Protein AF-A0AAQ3PF62-F1 (afdb_monomer_lite)

Structure (mmCIF, N/CA/C/O backbone):
data_AF-A0AAQ3PF62-F1
#
_entry.id   AF-A0AAQ3PF62-F1
#
loop_
_atom_site.group_PDB
_atom_site.id
_atom_site.type_symbol
_atom_site.label_atom_id
_atom_site.label_alt_id
_atom_site.label_comp_id
_atom_site.label_asym_id
_atom_site.label_entity_id
_atom_site.label_seq_id
_atom_site.pdbx_PDB_ins_code
_atom_site.Cartn_x
_atom_site.Cartn_y
_atom_site.Cartn_z
_atom_site.occupancy
_atom_site.B_iso_or_equiv
_atom_site.auth_seq_id
_atom_site.auth_comp_id
_atom_site.auth_asym_id
_atom_site.auth_atom_id
_atom_site.pdbx_PDB_model_num
ATOM 1 N N . MET A 1 1 ? 6.600 8.510 -73.655 1.00 41.50 1 MET A N 1
ATOM 2 C CA . MET A 1 1 ? 6.381 9.128 -72.329 1.00 41.50 1 MET A CA 1
ATOM 3 C C . MET A 1 1 ? 5.445 8.205 -71.562 1.00 41.50 1 MET A C 1
ATOM 5 O O . MET A 1 1 ? 4.359 7.946 -72.059 1.00 41.50 1 MET A O 1
ATOM 9 N N . ALA A 1 2 ? 5.917 7.587 -70.476 1.00 37.47 2 ALA A N 1
ATOM 10 C CA . ALA A 1 2 ? 5.203 6.536 -69.741 1.00 37.47 2 ALA A CA 1
ATOM 11 C C . ALA A 1 2 ? 4.545 7.075 -68.451 1.00 37.47 2 ALA A C 1
ATOM 13 O O . ALA A 1 2 ? 4.970 8.094 -67.917 1.00 37.47 2 ALA A O 1
ATOM 14 N N . ALA A 1 3 ? 3.494 6.365 -68.030 1.00 40.25 3 ALA A N 1
ATOM 15 C CA . ALA A 1 3 ? 2.457 6.631 -67.021 1.00 40.25 3 ALA A CA 1
ATOM 16 C C . ALA A 1 3 ? 2.906 6.992 -65.576 1.00 40.25 3 ALA A C 1
ATOM 18 O O . ALA A 1 3 ? 4.056 6.750 -65.208 1.00 40.25 3 ALA A O 1
ATOM 19 N N . PRO A 1 4 ? 1.987 7.517 -64.726 1.00 42.84 4 PRO A N 1
ATOM 20 C CA . PRO A 1 4 ? 2.274 7.888 -63.340 1.00 42.84 4 PRO A CA 1
ATOM 21 C C . PRO A 1 4 ? 2.305 6.665 -62.408 1.00 42.84 4 PRO A C 1
ATOM 23 O O . PRO A 1 4 ? 1.344 5.900 -62.311 1.00 42.84 4 PRO A O 1
ATOM 26 N N . SER A 1 5 ? 3.406 6.508 -61.676 1.00 42.47 5 SER A N 1
ATOM 27 C CA . SER A 1 5 ? 3.576 5.472 -60.655 1.00 42.47 5 SER A CA 1
ATOM 28 C C . SER A 1 5 ? 3.013 5.945 -59.317 1.00 42.47 5 SER A C 1
ATOM 30 O O . SER A 1 5 ? 3.510 6.897 -58.718 1.00 42.47 5 SER A O 1
ATOM 32 N N . GLY A 1 6 ? 1.963 5.275 -58.846 1.00 33.12 6 GLY A N 1
ATOM 33 C CA . GLY A 1 6 ? 1.385 5.501 -57.526 1.00 33.12 6 GLY A CA 1
ATOM 34 C C . GLY A 1 6 ? 2.052 4.714 -56.392 1.00 33.12 6 GLY A C 1
ATOM 35 O O . GLY A 1 6 ? 2.924 3.876 -56.604 1.00 33.12 6 GLY A O 1
ATOM 36 N N . ARG A 1 7 ? 1.454 4.919 -55.208 1.00 38.06 7 ARG A N 1
ATOM 37 C CA . ARG A 1 7 ? 1.462 4.095 -53.980 1.00 38.06 7 ARG A CA 1
ATOM 38 C C . ARG A 1 7 ? 2.647 4.307 -53.033 1.00 38.06 7 ARG A C 1
ATOM 40 O O . ARG A 1 7 ? 3.748 3.812 -53.232 1.00 38.06 7 ARG A O 1
ATOM 47 N N . GLY A 1 8 ? 2.351 5.018 -51.944 1.00 34.66 8 GLY A N 1
ATOM 48 C CA . GLY A 1 8 ? 3.268 5.241 -50.836 1.00 34.66 8 GLY A CA 1
ATOM 49 C C . GLY A 1 8 ? 3.456 4.046 -49.910 1.00 34.66 8 GLY A C 1
ATOM 50 O O . GLY A 1 8 ? 3.050 2.929 -50.211 1.00 34.66 8 GLY A O 1
ATOM 51 N N . ARG A 1 9 ? 4.059 4.330 -48.754 1.00 36.53 9 ARG A N 1
ATOM 52 C CA . ARG A 1 9 ? 3.889 3.639 -47.469 1.00 36.53 9 ARG A CA 1
ATOM 53 C C . ARG A 1 9 ? 4.638 4.456 -46.423 1.00 36.53 9 ARG A C 1
ATOM 55 O O . ARG A 1 9 ? 5.856 4.604 -46.499 1.00 36.53 9 ARG A O 1
ATOM 62 N N . GLY A 1 10 ? 3.887 5.005 -45.469 1.00 36.00 10 GLY A N 1
ATOM 63 C CA . GLY A 1 10 ? 4.445 5.622 -44.277 1.00 36.00 10 GLY A CA 1
ATOM 64 C C . GLY A 1 10 ? 5.374 4.634 -43.582 1.00 36.00 10 GLY A C 1
ATOM 65 O O . GLY A 1 10 ? 5.010 3.482 -43.337 1.00 36.00 10 GLY A O 1
ATOM 66 N N . ARG A 1 11 ? 6.595 5.078 -43.281 1.00 42.09 11 ARG A N 1
ATOM 67 C CA . ARG A 1 11 ? 7.466 4.358 -42.358 1.00 42.09 11 ARG A CA 1
ATOM 68 C C . ARG A 1 11 ? 6.894 4.557 -40.964 1.00 42.09 11 ARG A C 1
ATOM 70 O O . ARG A 1 11 ? 7.138 5.569 -40.315 1.00 42.09 11 ARG A O 1
ATOM 77 N N . GLY A 1 12 ? 6.077 3.588 -40.560 1.00 34.81 12 GLY A N 1
ATOM 78 C CA . GLY A 1 12 ? 5.599 3.454 -39.198 1.00 34.81 12 GLY A CA 1
ATOM 79 C C . GLY A 1 12 ? 6.778 3.482 -38.236 1.00 34.81 12 GLY A C 1
ATOM 80 O O . GLY A 1 12 ? 7.750 2.738 -38.398 1.00 34.81 12 GLY A O 1
ATOM 81 N N . ARG A 1 13 ? 6.672 4.355 -37.233 1.00 42.81 13 ARG A N 1
ATOM 82 C CA . ARG A 1 13 ? 7.420 4.238 -35.987 1.00 42.81 13 ARG A CA 1
ATOM 83 C C . ARG A 1 13 ? 7.214 2.813 -35.477 1.00 42.81 13 ARG A C 1
ATOM 85 O O . ARG A 1 13 ? 6.128 2.475 -35.017 1.00 42.81 13 ARG A O 1
ATOM 92 N N . ARG A 1 14 ? 8.244 1.972 -35.568 1.00 39.09 14 ARG A N 1
ATOM 93 C CA . ARG A 1 14 ? 8.316 0.750 -34.767 1.00 39.09 14 ARG A CA 1
ATOM 94 C C . ARG A 1 14 ? 8.603 1.194 -33.338 1.00 39.09 14 ARG A C 1
ATOM 96 O O . ARG A 1 14 ? 9.754 1.253 -32.921 1.00 39.09 14 ARG A O 1
ATOM 103 N N . GLY A 1 15 ? 7.549 1.616 -32.642 1.00 36.34 15 GLY A N 1
ATOM 104 C CA . GLY A 1 15 ? 7.566 1.706 -31.193 1.00 36.34 15 GLY A CA 1
ATOM 105 C C . GLY A 1 15 ? 7.870 0.315 -30.657 1.00 36.34 15 GLY A C 1
ATOM 106 O O . GLY A 1 15 ? 7.208 -0.649 -31.032 1.00 36.34 15 GLY A O 1
ATOM 107 N N . ASN A 1 16 ? 8.914 0.214 -29.849 1.00 43.22 16 ASN A N 1
ATOM 108 C CA . ASN A 1 16 ? 9.149 -0.940 -29.002 1.00 43.22 16 ASN A CA 1
ATOM 109 C C . ASN A 1 16 ? 8.010 -0.984 -27.963 1.00 43.22 16 ASN A C 1
ATOM 111 O O . ASN A 1 16 ? 7.917 -0.040 -27.177 1.00 43.22 16 ASN A O 1
ATOM 115 N N . PRO A 1 17 ? 7.124 -1.996 -27.936 1.00 41.97 17 PRO A N 1
ATOM 116 C CA . PRO A 1 17 ? 6.104 -2.104 -26.906 1.00 41.97 17 PRO A CA 1
ATOM 117 C C . PRO A 1 17 ? 6.699 -2.833 -25.695 1.00 41.97 17 PRO A C 1
ATOM 119 O O . PRO A 1 17 ? 6.224 -3.890 -25.295 1.00 41.97 17 PRO A O 1
ATOM 122 N N . SER A 1 18 ? 7.767 -2.293 -25.105 1.00 41.31 18 SER A N 1
ATOM 123 C CA . SER A 1 18 ? 8.283 -2.796 -23.830 1.00 41.31 18 SER A CA 1
ATOM 124 C C . SER A 1 18 ? 7.471 -2.200 -22.674 1.00 41.31 18 SER A C 1
ATOM 126 O O . SER A 1 18 ? 7.865 -1.222 -22.049 1.00 41.31 18 SER A O 1
ATOM 128 N N . HIS A 1 19 ? 6.278 -2.759 -22.476 1.00 42.75 19 HIS A N 1
ATOM 129 C CA . HIS A 1 19 ? 5.764 -3.282 -21.202 1.00 42.75 19 HIS A CA 1
ATOM 130 C C . HIS A 1 19 ? 5.907 -2.503 -19.877 1.00 42.75 19 HIS A C 1
ATOM 132 O O . HIS A 1 19 ? 5.869 -3.116 -18.816 1.00 42.75 19 HIS A O 1
ATOM 138 N N . HIS A 1 20 ? 5.950 -1.174 -19.877 1.00 41.22 20 HIS A N 1
ATOM 139 C CA . HIS A 1 20 ? 5.689 -0.411 -18.654 1.00 41.22 20 HIS A CA 1
ATOM 140 C C . HIS A 1 20 ? 4.788 0.778 -18.970 1.00 41.22 20 HIS A C 1
ATOM 142 O O . HIS A 1 20 ? 5.258 1.853 -19.334 1.00 41.22 20 HIS A O 1
ATOM 148 N N . PHE A 1 21 ? 3.473 0.590 -18.839 1.00 47.62 21 PHE A N 1
ATOM 149 C CA . PHE A 1 21 ? 2.589 1.734 -18.673 1.00 47.62 21 PHE A CA 1
ATOM 150 C C . PHE A 1 21 ? 2.856 2.298 -17.277 1.00 47.62 21 PHE A C 1
ATOM 152 O O . PHE A 1 21 ? 2.412 1.777 -16.254 1.00 47.62 21 PHE A O 1
ATOM 159 N N . VAL A 1 22 ? 3.713 3.307 -17.257 1.00 46.28 22 VAL A N 1
ATOM 160 C CA . VAL A 1 22 ? 3.979 4.149 -16.106 1.00 46.28 22 VAL A CA 1
ATOM 161 C C . VAL A 1 22 ? 2.969 5.282 -16.276 1.00 46.28 22 VAL A C 1
ATOM 163 O O . VAL A 1 22 ? 3.124 6.071 -17.206 1.00 46.28 22 VAL A O 1
ATOM 166 N N . TRP A 1 23 ? 1.905 5.366 -15.460 1.00 51.03 23 TRP A N 1
ATOM 167 C CA . TRP A 1 23 ? 1.207 6.658 -15.330 1.00 51.03 23 TRP A CA 1
ATOM 168 C C . TRP A 1 23 ? 2.292 7.716 -15.078 1.00 51.03 23 TRP A C 1
ATOM 170 O O . TRP A 1 23 ? 3.241 7.403 -14.353 1.00 51.03 23 TRP A O 1
ATOM 180 N N . GLU A 1 24 ? 2.228 8.913 -15.667 1.00 40.25 24 GLU A N 1
ATOM 181 C CA . GLU A 1 24 ? 3.148 9.985 -15.251 1.00 40.25 24 GLU A CA 1
ATOM 182 C C . GLU A 1 24 ? 3.047 10.114 -13.718 1.00 40.25 24 GLU A C 1
ATOM 184 O O . GLU A 1 24 ? 1.964 10.346 -13.190 1.00 40.25 24 GLU A O 1
ATOM 189 N N . GLY A 1 25 ? 4.140 9.822 -12.997 1.00 47.62 25 GLY A N 1
ATOM 190 C CA . GLY A 1 25 ? 4.139 9.718 -11.528 1.00 47.62 25 GLY A CA 1
ATOM 191 C C . GLY A 1 25 ? 3.747 8.359 -10.909 1.00 47.62 25 GLY A C 1
ATOM 192 O O . GLY A 1 25 ? 3.452 8.309 -9.725 1.00 47.62 25 GLY A O 1
ATOM 193 N N . SER A 1 26 ? 3.742 7.242 -11.646 1.00 58.34 26 SER A N 1
ATOM 194 C CA . SER A 1 26 ? 3.387 5.895 -11.118 1.00 58.34 26 SER A CA 1
ATOM 195 C C . SER A 1 26 ? 4.501 5.153 -10.380 1.00 58.34 26 SER A C 1
ATOM 197 O O . SER A 1 26 ? 4.336 3.975 -10.036 1.00 58.34 26 SER A O 1
ATOM 199 N N . PHE A 1 27 ? 5.618 5.822 -10.107 1.00 70.38 27 PHE A N 1
ATOM 200 C CA . PHE A 1 27 ? 6.475 5.371 -9.022 1.00 70.38 27 PHE A CA 1
ATOM 201 C C . PHE A 1 27 ? 5.616 5.350 -7.757 1.00 70.38 27 PHE A C 1
ATOM 203 O O . PHE A 1 27 ? 4.795 6.242 -7.540 1.00 70.38 27 PHE A O 1
ATOM 210 N N . GLY A 1 28 ? 5.706 4.256 -7.006 1.00 76.88 28 GLY A N 1
ATOM 211 C CA . GLY A 1 28 ? 5.002 4.117 -5.740 1.00 76.88 28 GLY A CA 1
ATOM 212 C C . GLY A 1 28 ? 5.459 5.178 -4.736 1.00 76.88 28 GLY A C 1
ATOM 213 O O . GLY A 1 28 ? 6.208 6.090 -5.094 1.00 76.88 28 GLY A O 1
ATOM 214 N N . PRO A 1 29 ? 5.029 5.073 -3.476 1.00 84.44 29 PRO A N 1
ATOM 215 C CA . PRO A 1 29 ? 5.493 6.004 -2.458 1.00 84.44 29 PRO A CA 1
ATOM 216 C C . PRO A 1 29 ? 7.029 6.035 -2.411 1.00 84.44 29 PRO A C 1
ATOM 218 O O . PRO A 1 29 ? 7.674 4.985 -2.493 1.00 84.44 29 PRO A O 1
ATOM 221 N N . GLU A 1 30 ? 7.598 7.241 -2.311 1.00 80.81 30 GLU A N 1
ATOM 222 C CA . GLU A 1 30 ? 9.050 7.427 -2.196 1.00 80.81 30 GLU A CA 1
ATOM 223 C C . GLU A 1 30 ? 9.568 6.835 -0.892 1.00 80.81 30 GLU A C 1
ATOM 225 O O . GLU A 1 30 ? 10.651 6.280 -0.876 1.00 80.81 30 GLU A O 1
ATOM 230 N N . GLU A 1 31 ? 8.778 6.889 0.175 1.00 85.56 31 GLU A N 1
ATOM 231 C CA . GLU A 1 31 ? 9.076 6.253 1.450 1.00 85.56 31 GLU A CA 1
ATOM 232 C C . GLU A 1 31 ? 7.798 5.629 1.994 1.00 85.56 31 GLU A C 1
ATOM 234 O O . GLU A 1 31 ? 6.712 6.187 1.835 1.00 85.56 31 GLU A O 1
ATOM 239 N N . TYR A 1 32 ? 7.917 4.464 2.620 1.00 87.31 32 TYR A N 1
ATOM 240 C CA . TYR A 1 32 ? 6.795 3.770 3.233 1.00 87.31 32 TYR A CA 1
ATOM 241 C C . TYR A 1 32 ? 7.260 2.966 4.446 1.00 87.31 32 TYR A C 1
ATOM 243 O O . TYR A 1 32 ? 8.374 2.434 4.475 1.00 87.31 32 TYR A O 1
ATOM 251 N N . GLU A 1 33 ? 6.367 2.875 5.423 1.00 89.06 33 GLU A N 1
ATOM 252 C CA . GLU A 1 33 ? 6.547 2.151 6.679 1.00 89.06 33 GLU A CA 1
ATOM 253 C C . GLU A 1 33 ? 6.162 0.664 6.535 1.00 89.06 33 GLU A C 1
ATOM 255 O O . GLU A 1 33 ? 5.609 0.256 5.506 1.00 89.06 33 GLU A O 1
ATOM 260 N N . PRO A 1 34 ? 6.442 -0.183 7.538 1.00 89.56 34 PRO A N 1
ATOM 261 C CA . PRO A 1 34 ? 5.981 -1.568 7.567 1.00 89.56 34 PRO A CA 1
ATOM 262 C C . PRO A 1 34 ? 4.452 -1.703 7.427 1.00 89.56 34 PRO A C 1
ATOM 264 O O . PRO A 1 34 ? 3.709 -0.775 7.748 1.00 89.56 34 PRO A O 1
ATOM 267 N N . PRO A 1 35 ? 3.945 -2.861 6.963 1.00 89.00 35 PRO A N 1
ATOM 268 C CA . PRO A 1 35 ? 2.510 -3.070 6.795 1.00 89.00 35 PRO A CA 1
ATOM 269 C C . PRO A 1 35 ? 1.757 -2.977 8.128 1.00 89.00 35 PRO A C 1
ATOM 271 O O . PRO A 1 35 ? 2.203 -3.500 9.150 1.00 89.00 35 PRO A O 1
ATOM 274 N N . LEU A 1 36 ? 0.574 -2.363 8.091 1.00 85.81 36 LEU A N 1
ATOM 275 C CA . LEU A 1 36 ? -0.339 -2.318 9.231 1.00 85.81 36 LEU A CA 1
ATOM 276 C C . LEU A 1 36 ? -0.869 -3.722 9.549 1.00 85.81 36 LEU A C 1
ATOM 278 O O . LEU A 1 36 ? -1.243 -4.467 8.646 1.00 85.81 36 LEU A O 1
ATOM 282 N N . GLU A 1 37 ? -0.988 -4.068 10.833 1.00 85.88 37 GLU A N 1
ATOM 283 C CA . GLU A 1 37 ? -1.503 -5.381 11.264 1.00 85.88 37 GLU A CA 1
ATOM 284 C C . GLU A 1 37 ? -2.915 -5.670 10.724 1.00 85.88 37 GLU A C 1
ATOM 286 O O . GLU A 1 37 ? -3.244 -6.810 10.403 1.00 85.88 37 GLU A O 1
ATOM 291 N N . GLN A 1 38 ? -3.746 -4.630 10.593 1.00 82.81 38 GLN A N 1
ATOM 292 C CA . GLN A 1 38 ? -5.112 -4.720 10.068 1.00 82.81 38 GLN A CA 1
ATOM 293 C C . GLN A 1 38 ? -5.154 -4.922 8.545 1.00 82.81 38 GLN A C 1
ATOM 295 O O . GLN A 1 38 ? -6.170 -5.372 8.018 1.00 82.81 38 GLN A O 1
ATOM 300 N N . PHE A 1 39 ? -4.061 -4.606 7.845 1.00 84.94 39 PHE A N 1
ATOM 301 C CA . PHE A 1 39 ? -3.933 -4.692 6.391 1.00 84.94 39 PHE A CA 1
ATOM 302 C C . PHE A 1 39 ? -2.668 -5.485 6.027 1.00 84.94 39 PHE A C 1
ATOM 304 O O . PHE A 1 39 ? -1.661 -4.898 5.614 1.00 84.94 39 PHE A O 1
ATOM 311 N N . PRO A 1 40 ? -2.692 -6.822 6.200 1.00 87.44 40 PRO A N 1
ATOM 312 C CA . PRO A 1 40 ? -1.542 -7.665 5.905 1.00 87.44 40 PRO A CA 1
ATOM 313 C C . PRO A 1 40 ? -1.181 -7.619 4.417 1.00 87.44 40 PRO A C 1
ATOM 315 O O . PRO A 1 40 ? -2.012 -7.317 3.562 1.00 87.44 40 PRO A O 1
ATOM 318 N N . LEU A 1 41 ? 0.068 -7.970 4.106 1.00 89.94 41 LEU A N 1
ATOM 319 C CA . LEU A 1 41 ? 0.555 -8.023 2.729 1.00 89.94 41 LEU A CA 1
ATOM 320 C C . LEU A 1 41 ? -0.238 -9.035 1.896 1.00 89.94 41 LEU A C 1
ATOM 322 O O . LEU A 1 41 ? -0.431 -10.184 2.300 1.00 89.94 41 LEU A O 1
ATOM 326 N N . GLU A 1 42 ? -0.630 -8.627 0.692 1.00 88.50 42 GLU A N 1
ATOM 327 C CA . GLU A 1 42 ? -1.408 -9.464 -0.219 1.00 88.50 42 GLU A CA 1
ATOM 328 C C . GLU A 1 42 ? -0.565 -9.891 -1.429 1.00 88.50 42 GLU A C 1
ATOM 330 O O . GLU A 1 42 ? 0.044 -9.072 -2.115 1.00 88.50 42 GLU A O 1
ATOM 335 N N . GLY A 1 43 ? -0.519 -11.190 -1.720 1.00 85.69 43 GLY A N 1
ATOM 336 C CA . GLY A 1 43 ? 0.142 -11.732 -2.906 1.00 85.69 43 GLY A CA 1
ATOM 337 C C . GLY A 1 43 ? -0.814 -11.899 -4.089 1.00 85.69 43 GLY A C 1
ATOM 338 O O . GLY A 1 43 ? -2.027 -11.748 -3.968 1.00 85.69 43 GLY A O 1
ATOM 339 N N . ILE A 1 44 ? -0.273 -12.318 -5.235 1.00 83.06 44 ILE A N 1
ATOM 340 C CA . ILE A 1 44 ? -1.025 -12.526 -6.489 1.00 83.06 44 ILE A CA 1
ATOM 341 C C . ILE A 1 44 ? -2.270 -13.424 -6.342 1.00 83.06 44 ILE A C 1
ATOM 343 O O . ILE A 1 44 ? -3.259 -13.248 -7.052 1.00 83.06 44 ILE A O 1
ATOM 347 N N . HIS A 1 45 ? -2.232 -14.398 -5.429 1.00 78.88 45 HIS A N 1
ATOM 348 C CA . HIS A 1 45 ? -3.327 -15.346 -5.215 1.00 78.88 45 HIS A CA 1
ATOM 349 C C . HIS A 1 45 ? -4.325 -14.903 -4.143 1.00 78.88 45 HIS A C 1
ATOM 351 O O . HIS A 1 45 ? -5.462 -15.369 -4.161 1.00 78.88 45 HIS A O 1
ATOM 357 N N . THR A 1 46 ? -3.909 -14.034 -3.220 1.00 81.19 46 THR A N 1
ATOM 358 C CA . THR A 1 46 ? -4.744 -13.575 -2.102 1.00 81.19 46 THR A CA 1
ATOM 359 C C . THR A 1 46 ? -5.376 -12.219 -2.377 1.00 81.19 46 THR A C 1
ATOM 361 O O . THR A 1 46 ? -6.420 -11.927 -1.808 1.00 81.19 46 THR A O 1
ATOM 364 N N . PHE A 1 47 ? -4.799 -11.423 -3.282 1.00 78.81 47 PHE A N 1
ATOM 365 C CA . PHE A 1 47 ? -5.331 -10.120 -3.653 1.00 78.81 47 PHE A CA 1
ATOM 366 C C . PHE A 1 47 ? -6.639 -10.281 -4.440 1.00 78.81 47 PHE A C 1
ATOM 368 O O . PHE A 1 47 ? -6.650 -10.510 -5.655 1.00 78.81 47 PHE A O 1
ATOM 375 N N . VAL A 1 48 ? -7.772 -10.154 -3.744 1.00 65.06 48 VAL A N 1
ATOM 376 C CA . VAL A 1 48 ? -9.124 -10.339 -4.309 1.00 65.06 48 VAL A CA 1
ATOM 377 C C . VAL A 1 48 ? -9.456 -9.260 -5.363 1.00 65.06 48 VAL A C 1
ATOM 379 O O . VAL A 1 48 ? -10.306 -9.473 -6.229 1.00 65.06 48 VAL A O 1
ATOM 382 N N . GLY A 1 49 ? -8.707 -8.149 -5.387 1.00 57.31 49 GLY A N 1
ATOM 383 C CA . GLY A 1 49 ? -8.764 -7.104 -6.419 1.00 57.31 49 GLY A CA 1
ATOM 384 C C . GLY A 1 49 ? -7.963 -7.389 -7.702 1.00 57.31 49 GLY A C 1
ATOM 385 O O . GLY A 1 49 ? -8.232 -6.765 -8.728 1.00 57.31 49 GLY A O 1
ATOM 386 N N . ALA A 1 50 ? -7.034 -8.361 -7.702 1.00 50.97 50 ALA A N 1
ATOM 387 C CA . ALA A 1 50 ? -6.128 -8.646 -8.831 1.00 50.97 50 ALA A CA 1
ATOM 388 C C . ALA A 1 50 ? -6.869 -9.050 -10.109 1.00 50.97 50 ALA A C 1
ATOM 390 O O . ALA A 1 50 ? -6.432 -8.777 -11.224 1.00 50.97 50 ALA A O 1
ATOM 391 N N . ARG A 1 51 ? -7.996 -9.753 -9.947 1.00 45.00 51 ARG A N 1
ATOM 392 C CA . ARG A 1 51 ? -8.778 -10.293 -11.068 1.00 45.00 51 ARG A CA 1
ATOM 393 C C . ARG A 1 51 ? -9.690 -9.248 -11.716 1.00 45.00 51 ARG A C 1
ATOM 395 O O . ARG A 1 51 ? -10.260 -9.527 -12.766 1.00 45.00 51 ARG A O 1
ATOM 402 N N . ARG A 1 52 ? -9.849 -8.071 -11.100 1.00 48.56 52 ARG A N 1
ATOM 403 C CA . ARG A 1 52 ? -10.714 -6.974 -11.562 1.00 48.56 52 ARG A CA 1
ATOM 404 C C . ARG A 1 52 ? -10.029 -5.631 -11.298 1.00 48.56 52 ARG A C 1
ATOM 406 O O . ARG A 1 52 ? -10.579 -4.819 -10.560 1.00 48.56 52 ARG A O 1
ATOM 413 N N . LEU A 1 53 ? -8.844 -5.411 -11.880 1.00 49.34 53 LEU A N 1
ATOM 414 C CA . LEU A 1 53 ? -8.034 -4.204 -11.643 1.00 49.34 53 LEU A CA 1
ATOM 415 C C . LEU A 1 53 ? -8.794 -2.872 -11.804 1.00 49.34 53 LEU A C 1
ATOM 417 O O . LEU A 1 53 ? -8.365 -1.901 -11.190 1.00 49.34 53 LEU A O 1
ATOM 421 N N . ARG A 1 54 ? -9.934 -2.818 -12.518 1.00 50.09 54 ARG A N 1
ATOM 422 C CA . ARG A 1 54 ? -11.208 -2.155 -12.127 1.00 50.09 54 ARG A CA 1
ATOM 423 C C . ARG A 1 54 ? -12.158 -2.051 -13.332 1.00 50.09 54 ARG A C 1
ATOM 425 O O . ARG A 1 54 ? -11.718 -2.277 -14.449 1.00 50.09 54 ARG A O 1
ATOM 432 N N . PRO A 1 55 ? -13.439 -1.657 -13.147 1.00 44.94 55 PRO A N 1
ATOM 433 C CA . PRO A 1 55 ? -14.376 -1.364 -14.246 1.00 44.94 55 PRO A CA 1
ATOM 434 C C . PRO A 1 55 ? -13.918 -0.275 -15.236 1.00 44.94 55 PRO A C 1
ATOM 436 O O . PRO A 1 55 ? -14.548 -0.104 -16.270 1.00 44.94 55 PRO A O 1
ATOM 439 N N . TYR A 1 56 ? -12.879 0.495 -14.889 1.00 39.94 56 TYR A N 1
ATOM 440 C CA . TYR A 1 56 ? -12.323 1.581 -15.706 1.00 39.94 56 TYR A CA 1
ATOM 441 C C . TYR A 1 56 ? -11.044 1.195 -16.458 1.00 39.94 56 TYR A C 1
ATOM 443 O O . TYR A 1 56 ? -10.597 1.960 -17.309 1.00 39.94 56 TYR A O 1
ATOM 451 N N . ASP A 1 57 ? -10.443 0.047 -16.136 1.00 48.03 57 ASP A N 1
ATOM 452 C CA . ASP A 1 57 ? -9.207 -0.413 -16.757 1.00 48.03 57 ASP A CA 1
ATOM 453 C C . ASP A 1 57 ? -9.352 -1.882 -17.172 1.00 48.03 57 ASP A C 1
ATOM 455 O O . ASP A 1 57 ? -9.070 -2.806 -16.410 1.00 48.03 57 ASP A O 1
ATOM 459 N N . ASP A 1 58 ? -9.817 -2.087 -18.406 1.00 49.88 58 ASP A N 1
ATOM 460 C CA . ASP A 1 58 ? -9.977 -3.410 -19.020 1.00 49.88 58 ASP A CA 1
ATOM 461 C C . ASP A 1 58 ? -8.629 -4.046 -19.427 1.00 49.88 58 ASP A C 1
ATOM 463 O O . ASP A 1 58 ? -8.590 -5.094 -20.084 1.00 49.88 58 ASP A O 1
ATOM 467 N N . ARG A 1 59 ? -7.490 -3.429 -19.078 1.00 52.97 59 ARG A N 1
ATOM 468 C CA . ARG A 1 59 ? -6.165 -3.953 -19.414 1.00 52.97 59 ARG A CA 1
ATOM 469 C C . ARG A 1 59 ? -5.779 -5.068 -18.445 1.00 52.97 59 ARG A C 1
ATOM 471 O O . ARG A 1 59 ? -5.767 -4.917 -17.227 1.00 52.97 59 ARG A O 1
ATOM 478 N N . ARG A 1 60 ? -5.403 -6.216 -19.010 1.00 54.88 60 ARG A N 1
ATOM 479 C CA . ARG A 1 60 ? -4.806 -7.336 -18.272 1.00 54.88 60 ARG A CA 1
ATOM 480 C C . ARG A 1 60 ? -3.322 -7.029 -18.056 1.00 54.88 60 ARG A C 1
ATOM 482 O O . ARG A 1 60 ? -2.496 -7.459 -18.855 1.00 54.88 60 ARG A O 1
ATOM 489 N N . GLU A 1 61 ? -2.986 -6.239 -17.037 1.00 61.69 61 GLU A N 1
ATOM 490 C CA . GLU A 1 61 ? -1.584 -6.072 -16.635 1.00 61.69 61 GLU A CA 1
ATOM 491 C C . GLU A 1 61 ? -1.065 -7.367 -15.994 1.00 61.69 61 GLU A C 1
ATOM 493 O O . GLU A 1 61 ? -1.725 -7.978 -15.149 1.00 61.69 61 GLU A O 1
ATOM 498 N N . GLU A 1 62 ? 0.119 -7.810 -16.418 1.00 71.94 62 GLU A N 1
ATOM 499 C CA . GLU A 1 62 ? 0.820 -8.903 -15.751 1.00 71.94 62 GLU A CA 1
ATOM 500 C C . GLU A 1 62 ? 1.269 -8.451 -14.360 1.00 71.94 62 GLU A C 1
ATOM 502 O O . GLU A 1 62 ? 1.755 -7.333 -14.176 1.00 71.94 62 GLU A O 1
ATOM 507 N N . TRP A 1 63 ? 1.123 -9.334 -13.372 1.00 80.00 63 TRP A N 1
ATOM 508 C CA . TRP A 1 63 ? 1.531 -9.042 -12.003 1.00 80.00 63 TRP A CA 1
ATOM 509 C C . TRP A 1 63 ? 3.031 -8.713 -11.942 1.00 80.00 63 TRP A C 1
ATOM 511 O O . TRP A 1 63 ? 3.841 -9.538 -12.385 1.00 80.00 63 TRP A O 1
ATOM 521 N N . PRO A 1 64 ? 3.432 -7.558 -11.378 1.00 82.81 64 PRO A N 1
ATOM 522 C CA . PRO A 1 64 ? 4.822 -7.134 -11.412 1.00 82.81 64 PRO A CA 1
ATOM 523 C C . PRO A 1 64 ? 5.711 -8.078 -10.603 1.00 82.81 64 PRO A C 1
ATOM 525 O O . PRO A 1 64 ? 5.311 -8.644 -9.581 1.00 82.81 64 PRO A O 1
ATOM 528 N N . LYS A 1 65 ? 6.947 -8.229 -11.074 1.00 85.19 65 LYS A N 1
ATOM 529 C CA . LYS A 1 65 ? 8.007 -8.949 -10.373 1.00 85.19 65 LYS A CA 1
ATOM 530 C C . LYS A 1 65 ? 9.033 -7.960 -9.849 1.00 85.19 65 LYS A C 1
ATOM 532 O O . LYS A 1 65 ? 9.352 -6.981 -10.524 1.00 85.19 65 LYS A O 1
ATOM 537 N N . CYS A 1 66 ? 9.552 -8.217 -8.655 1.00 84.56 66 CYS A N 1
ATOM 538 C CA . CYS A 1 66 ? 10.620 -7.408 -8.090 1.00 84.56 66 CYS A CA 1
ATOM 539 C C . CYS A 1 66 ?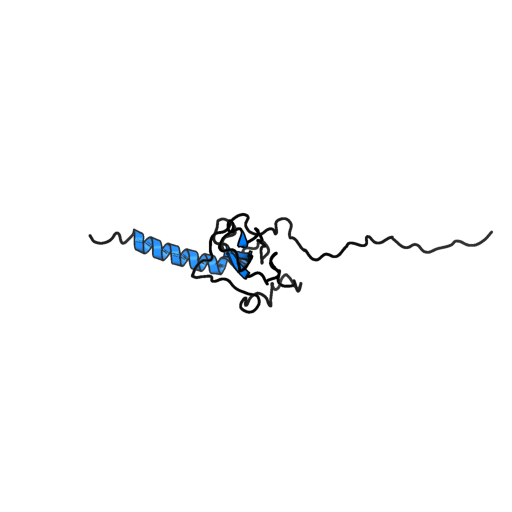 11.962 -7.770 -8.749 1.00 84.56 66 CYS A C 1
ATOM 541 O O . CYS A 1 66 ? 12.081 -8.746 -9.491 1.00 84.56 66 CYS A O 1
ATOM 543 N N . ALA A 1 67 ? 13.017 -7.023 -8.429 1.00 83.81 67 ALA A N 1
ATOM 544 C CA . ALA A 1 67 ? 14.364 -7.272 -8.950 1.00 83.81 67 ALA A CA 1
ATOM 545 C C . ALA A 1 67 ? 14.994 -8.614 -8.500 1.00 83.81 67 ALA A C 1
ATOM 547 O O . ALA A 1 67 ? 16.070 -8.971 -8.979 1.00 83.81 67 ALA A O 1
ATOM 548 N N . HIS A 1 68 ? 14.341 -9.359 -7.601 1.00 84.19 68 HIS A N 1
ATOM 549 C CA . HIS A 1 68 ? 14.715 -10.729 -7.232 1.00 84.19 68 HIS A CA 1
ATOM 550 C C . HIS A 1 68 ? 14.049 -11.796 -8.118 1.00 84.19 68 HIS A C 1
ATOM 552 O O . HIS A 1 68 ? 14.380 -12.967 -7.992 1.00 84.19 68 HIS A O 1
ATOM 558 N N . GLY A 1 69 ? 13.127 -11.413 -9.010 1.00 85.69 69 GLY A N 1
ATOM 559 C CA . GLY A 1 69 ? 12.377 -12.337 -9.871 1.00 85.69 69 GLY A CA 1
ATOM 560 C C . GLY A 1 69 ? 11.092 -12.893 -9.247 1.00 85.69 69 GLY A C 1
ATOM 561 O O . GLY A 1 69 ? 10.303 -13.526 -9.953 1.00 85.69 69 GLY A O 1
ATOM 562 N N . GLU A 1 70 ? 10.851 -12.605 -7.968 1.00 87.88 70 GLU A N 1
ATOM 563 C CA . GLU A 1 70 ? 9.640 -12.982 -7.236 1.00 87.88 70 GLU A CA 1
ATOM 564 C C . GLU A 1 70 ? 8.469 -12.047 -7.561 1.00 87.88 70 GLU A C 1
ATOM 566 O O . GLU A 1 70 ? 8.659 -10.864 -7.861 1.00 87.88 70 GLU A O 1
ATOM 571 N N . HIS A 1 71 ? 7.241 -12.564 -7.483 1.00 88.62 71 HIS A N 1
ATOM 572 C CA . HIS A 1 71 ? 6.044 -11.733 -7.611 1.00 88.62 71 HIS A CA 1
ATOM 573 C C . HIS A 1 71 ? 5.971 -10.727 -6.457 1.00 88.62 71 HIS A C 1
ATOM 575 O O . HIS A 1 71 ? 6.150 -11.086 -5.294 1.00 88.62 71 HIS A O 1
ATOM 581 N N . CYS A 1 72 ? 5.698 -9.463 -6.782 1.00 89.50 72 CYS A N 1
ATOM 582 C CA . CYS A 1 72 ? 5.536 -8.421 -5.775 1.00 89.50 72 CYS A CA 1
ATOM 583 C C . CYS A 1 72 ? 4.342 -8.709 -4.859 1.00 89.50 72 CYS A C 1
ATOM 585 O O . CYS A 1 72 ? 3.418 -9.439 -5.219 1.00 89.50 72 CYS A O 1
ATOM 587 N N . VAL A 1 73 ? 4.342 -8.085 -3.691 1.00 90.56 73 VAL A N 1
ATOM 588 C CA . VAL A 1 73 ? 3.199 -8.080 -2.772 1.00 90.56 73 VAL A CA 1
ATOM 589 C C . VAL A 1 73 ? 2.584 -6.693 -2.737 1.00 90.56 73 VAL A C 1
ATOM 591 O O . VAL A 1 73 ? 3.253 -5.706 -3.047 1.00 90.56 73 VAL A O 1
ATOM 594 N N . VAL A 1 74 ? 1.307 -6.630 -2.393 1.00 89.25 74 VAL A N 1
ATOM 595 C CA . VAL A 1 74 ? 0.538 -5.400 -2.254 1.00 89.25 74 VAL A CA 1
ATOM 596 C C . VAL A 1 74 ? 0.503 -4.998 -0.787 1.00 89.25 74 VAL A C 1
ATOM 598 O O . VAL A 1 74 ? 0.239 -5.829 0.081 1.00 89.25 74 VAL A O 1
ATOM 601 N N . GLN A 1 75 ? 0.763 -3.721 -0.532 1.00 90.62 75 GLN A N 1
ATOM 602 C CA . GLN A 1 75 ? 0.659 -3.089 0.775 1.00 90.62 75 GLN A CA 1
ATOM 603 C C . GLN A 1 75 ? -0.268 -1.868 0.683 1.00 90.62 75 GLN A C 1
ATOM 605 O O . GLN A 1 75 ? -0.284 -1.171 -0.335 1.00 90.62 75 GLN A O 1
ATOM 610 N N . VAL A 1 76 ? -1.037 -1.611 1.744 1.00 88.12 76 VAL A N 1
ATOM 611 C CA . VAL A 1 76 ? -1.777 -0.353 1.918 1.00 88.12 76 VAL A CA 1
ATOM 612 C C . VAL A 1 76 ? -0.808 0.726 2.397 1.00 88.12 76 VAL A C 1
ATOM 614 O O . VAL A 1 76 ? -0.069 0.522 3.357 1.00 88.12 76 VAL A O 1
ATOM 617 N N . PHE A 1 77 ? -0.806 1.865 1.718 1.00 88.00 77 PHE A N 1
ATOM 618 C CA . PHE A 1 77 ? -0.094 3.056 2.148 1.00 88.00 77 PHE A CA 1
ATOM 619 C C . PHE A 1 77 ? -0.941 3.812 3.162 1.00 88.00 77 PHE A C 1
ATOM 621 O O . PHE A 1 77 ? -2.124 4.032 2.927 1.00 88.00 77 PHE A O 1
ATOM 628 N N . ASP A 1 78 ? -0.363 4.209 4.284 1.00 84.50 78 ASP A N 1
ATOM 629 C CA . ASP A 1 78 ? -1.080 4.818 5.404 1.00 84.50 78 ASP A CA 1
ATOM 630 C C . ASP A 1 78 ? -0.733 6.302 5.610 1.00 84.50 78 ASP A C 1
ATOM 632 O O . ASP A 1 78 ? -1.311 6.965 6.475 1.00 84.50 78 ASP A O 1
ATOM 636 N N . SER A 1 79 ? 0.154 6.850 4.775 1.00 81.75 79 SER A N 1
ATOM 637 C CA . SER A 1 79 ? 0.703 8.192 4.950 1.00 81.75 79 SER A CA 1
ATOM 638 C C . SER A 1 79 ? 0.022 9.262 4.086 1.00 81.75 79 SER A C 1
ATOM 640 O O . SER A 1 79 ? -0.315 9.046 2.921 1.00 81.75 79 SER A O 1
ATOM 642 N N . TRP A 1 80 ? -0.121 10.458 4.665 1.00 78.06 80 TRP A N 1
ATOM 643 C CA . TRP A 1 80 ? -0.562 11.706 4.024 1.00 78.06 80 TRP A CA 1
ATOM 644 C C . TRP A 1 80 ? -1.739 11.560 3.036 1.00 78.06 80 TRP A C 1
ATOM 646 O O . TRP A 1 80 ? -2.767 10.962 3.346 1.00 78.06 80 TRP A O 1
ATOM 656 N N . ILE A 1 81 ? -1.618 12.202 1.871 1.00 71.81 81 ILE A N 1
ATOM 657 C CA . ILE A 1 81 ? -2.672 12.407 0.872 1.00 71.81 81 ILE A CA 1
ATOM 658 C C . ILE A 1 81 ? -3.011 11.132 0.093 1.00 71.81 81 ILE A C 1
ATOM 660 O O . ILE A 1 81 ? -4.100 11.018 -0.461 1.00 71.81 81 ILE A O 1
ATOM 664 N N . ASP A 1 82 ? -2.088 10.173 0.091 1.00 76.62 82 ASP A N 1
ATOM 665 C CA . ASP A 1 82 ? -2.222 8.883 -0.578 1.00 76.62 82 ASP A CA 1
ATOM 666 C C . ASP A 1 82 ? -2.634 7.764 0.394 1.00 76.62 82 ASP A C 1
ATOM 668 O O . ASP A 1 82 ? -2.676 6.593 0.013 1.00 76.62 82 ASP A O 1
ATOM 672 N N . GLY A 1 83 ? -2.957 8.110 1.646 1.00 80.06 83 GLY A N 1
ATOM 673 C CA . GLY A 1 83 ? -3.431 7.169 2.654 1.00 80.06 83 GLY A CA 1
ATOM 674 C C . GLY A 1 83 ? -4.651 6.374 2.171 1.00 80.06 83 GLY A C 1
ATOM 675 O O . GLY A 1 83 ? -5.638 6.933 1.693 1.00 80.06 83 GLY A O 1
ATOM 676 N N . GLY A 1 84 ? -4.579 5.051 2.290 1.00 79.06 84 GLY A N 1
ATOM 677 C CA . GLY A 1 84 ? -5.568 4.088 1.811 1.00 79.06 84 GLY A CA 1
ATOM 678 C C . GLY A 1 84 ? -5.304 3.550 0.402 1.00 79.06 84 GLY A C 1
ATOM 679 O O . GLY A 1 84 ? -5.926 2.561 0.000 1.00 79.06 84 GLY A O 1
ATOM 680 N N . ARG A 1 85 ? -4.376 4.146 -0.357 1.00 83.19 85 ARG A N 1
ATOM 681 C CA . ARG A 1 85 ? -3.972 3.622 -1.670 1.00 83.19 8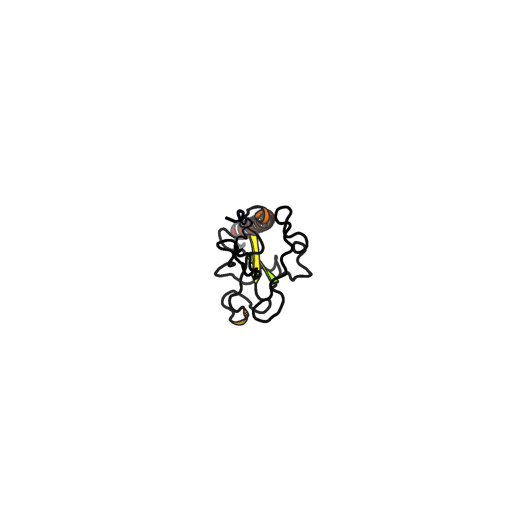5 ARG A CA 1
ATOM 682 C C . ARG A 1 85 ? -3.115 2.376 -1.517 1.00 83.19 85 ARG A C 1
ATOM 684 O O . ARG A 1 85 ? -2.479 2.158 -0.489 1.00 83.19 85 ARG A O 1
ATOM 691 N N . ARG A 1 86 ? -3.088 1.540 -2.551 1.00 85.25 86 ARG A N 1
ATOM 692 C CA . ARG A 1 86 ? -2.345 0.278 -2.539 1.00 85.25 86 ARG A CA 1
ATOM 693 C C . ARG A 1 86 ? -1.168 0.356 -3.492 1.00 85.25 86 ARG A C 1
ATOM 695 O O . ARG A 1 86 ? -1.283 0.870 -4.602 1.00 85.25 86 ARG A O 1
ATOM 702 N N . PHE A 1 87 ? -0.031 -0.194 -3.091 1.00 86.69 87 PHE A N 1
ATOM 703 C CA . PHE A 1 87 ? 1.167 -0.239 -3.924 1.00 86.69 87 PHE A CA 1
ATOM 704 C C . PHE A 1 87 ? 1.819 -1.621 -3.889 1.00 86.69 87 PHE A C 1
ATOM 706 O O . PHE A 1 87 ? 1.757 -2.345 -2.899 1.00 86.69 87 PHE A O 1
ATOM 713 N N . TYR A 1 88 ? 2.444 -1.984 -5.002 1.00 88.69 88 TYR A N 1
ATOM 714 C CA . TYR A 1 88 ? 3.330 -3.124 -5.129 1.00 88.69 88 TYR A CA 1
ATOM 715 C C . TYR A 1 88 ? 4.691 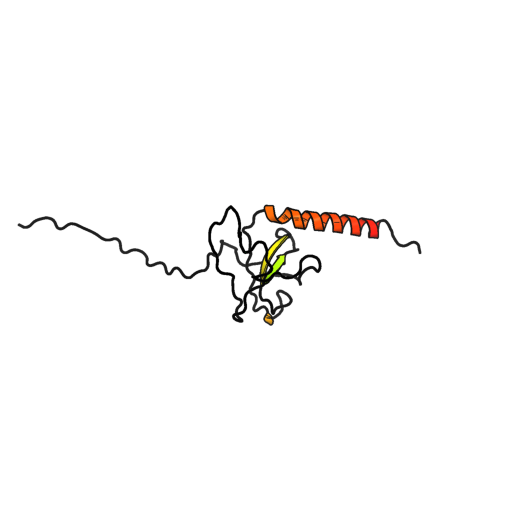-2.809 -4.521 1.00 88.69 88 TYR A C 1
ATOM 717 O O . TYR A 1 88 ? 5.261 -1.758 -4.811 1.00 88.69 88 TYR A O 1
ATOM 725 N N . ARG A 1 89 ? 5.250 -3.768 -3.789 1.00 89.88 89 ARG A N 1
ATOM 726 C CA . ARG A 1 89 ? 6.617 -3.749 -3.248 1.00 89.88 89 ARG A CA 1
ATOM 727 C C . ARG A 1 89 ? 7.250 -5.137 -3.266 1.00 89.88 89 ARG A C 1
ATOM 729 O O . ARG A 1 89 ? 6.582 -6.143 -3.524 1.00 89.88 89 ARG A O 1
ATOM 736 N N . CYS A 1 90 ? 8.547 -5.205 -2.980 1.00 90.44 90 CYS A N 1
ATOM 737 C CA . CYS A 1 90 ? 9.247 -6.477 -2.834 1.00 90.44 90 CYS A CA 1
ATOM 738 C C . CYS A 1 90 ? 8.690 -7.277 -1.634 1.00 90.44 90 CYS A C 1
ATOM 740 O O . CYS A 1 90 ? 8.501 -6.702 -0.558 1.00 90.44 90 CYS A O 1
ATOM 742 N N . PRO A 1 91 ? 8.469 -8.601 -1.751 1.00 90.06 91 PRO A N 1
ATOM 743 C CA . PRO A 1 91 ? 8.125 -9.430 -0.592 1.00 90.06 91 PRO A CA 1
ATOM 744 C C . PRO A 1 91 ? 9.244 -9.462 0.460 1.00 90.06 91 PRO A C 1
ATOM 746 O O . PRO A 1 91 ? 8.956 -9.530 1.648 1.00 90.06 91 PRO A O 1
ATOM 749 N N . ASN A 1 92 ? 10.505 -9.348 0.031 1.00 87.31 92 ASN A N 1
ATOM 750 C CA . ASN A 1 92 ? 11.676 -9.525 0.896 1.00 87.31 92 ASN A CA 1
ATOM 751 C C . ASN A 1 92 ? 12.133 -8.259 1.634 1.00 87.31 92 ASN A C 1
ATOM 753 O O . A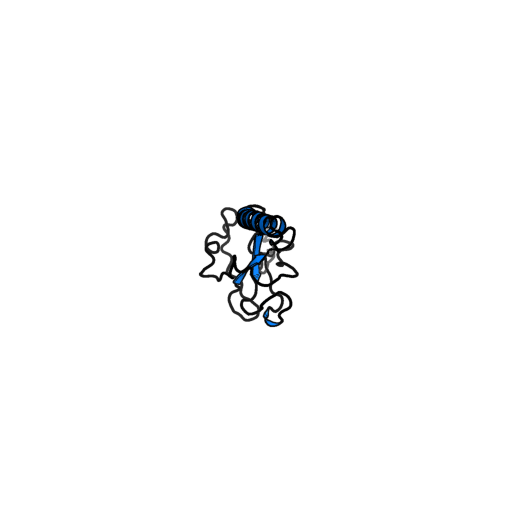SN A 1 92 ? 13.054 -8.361 2.433 1.00 87.31 92 ASN A O 1
ATOM 757 N N . GLY A 1 93 ? 11.581 -7.080 1.338 1.00 85.69 93 GLY A N 1
ATOM 758 C CA . GLY A 1 93 ? 12.053 -5.828 1.942 1.00 85.69 93 GLY A CA 1
ATOM 759 C C . GLY A 1 93 ? 11.084 -5.302 2.983 1.00 85.69 93 GLY A C 1
ATOM 760 O O . GLY A 1 93 ? 9.980 -4.974 2.604 1.00 85.69 93 GLY A O 1
ATOM 761 N N . TYR A 1 94 ? 11.438 -5.212 4.257 1.00 84.50 94 TYR A N 1
ATOM 762 C CA . TYR A 1 94 ? 10.504 -4.882 5.340 1.00 84.50 94 TYR A CA 1
ATOM 763 C C . TYR A 1 94 ? 9.838 -3.501 5.199 1.00 84.50 94 TYR A C 1
ATOM 765 O O . TYR A 1 94 ? 8.613 -3.409 5.294 1.00 84.50 94 TYR A O 1
ATOM 773 N N . ASP A 1 95 ? 10.623 -2.478 4.871 1.00 82.69 95 ASP A N 1
ATOM 774 C CA . ASP A 1 95 ? 10.212 -1.089 4.647 1.00 82.69 95 ASP A CA 1
ATOM 775 C C . ASP A 1 95 ? 10.911 -0.517 3.393 1.00 82.69 95 ASP A C 1
ATOM 777 O O . ASP A 1 95 ? 11.497 -1.259 2.591 1.00 82.69 95 ASP A O 1
ATOM 781 N N . TYR A 1 96 ? 10.823 0.797 3.175 1.00 81.12 96 TYR A N 1
ATOM 782 C CA . TYR A 1 96 ? 11.503 1.442 2.051 1.00 81.12 96 TYR A CA 1
ATOM 783 C C . TYR A 1 96 ? 13.040 1.392 2.133 1.00 81.12 96 TYR A C 1
ATOM 785 O O . TYR A 1 96 ? 13.708 1.214 1.106 1.00 81.12 96 TYR A O 1
ATOM 793 N N . TYR A 1 97 ? 13.598 1.550 3.334 1.00 81.19 97 TYR A N 1
ATOM 794 C CA . TYR A 1 97 ? 15.037 1.650 3.578 1.00 81.19 97 TYR A CA 1
ATOM 795 C C . TYR A 1 97 ? 15.742 0.292 3.566 1.00 81.19 97 TYR A C 1
ATOM 797 O O . TYR A 1 97 ? 16.965 0.235 3.398 1.00 81.19 97 TYR A O 1
ATOM 805 N N . ASP A 1 98 ? 14.987 -0.798 3.685 1.00 80.31 98 ASP A N 1
ATOM 806 C CA . ASP A 1 98 ? 15.503 -2.149 3.566 1.00 80.31 98 ASP A CA 1
ATOM 807 C C . ASP A 1 98 ? 16.179 -2.365 2.200 1.00 80.31 98 ASP A C 1
ATOM 809 O O . ASP A 1 98 ? 15.573 -2.292 1.124 1.00 80.31 98 ASP A O 1
ATOM 813 N N . MET A 1 99 ? 17.471 -2.696 2.233 1.00 76.94 99 MET A N 1
ATOM 814 C CA . MET A 1 99 ? 18.248 -3.004 1.032 1.00 76.94 99 MET A CA 1
ATOM 815 C C . MET A 1 99 ? 17.681 -4.212 0.264 1.00 76.94 99 MET A C 1
ATOM 817 O O . MET A 1 99 ? 17.814 -4.281 -0.961 1.00 76.94 99 MET A O 1
ATOM 821 N N . GLY A 1 100 ? 16.995 -5.129 0.954 1.00 75.25 100 GLY A N 1
ATOM 822 C CA . GLY A 1 100 ? 16.251 -6.252 0.384 1.00 75.25 100 GLY A CA 1
ATOM 823 C C . GLY A 1 100 ? 15.016 -5.838 -0.422 1.00 75.25 100 GLY A C 1
ATOM 824 O O . GLY A 1 100 ? 14.510 -6.624 -1.227 1.00 75.25 100 GLY A O 1
ATOM 825 N N . ASN A 1 101 ? 14.550 -4.594 -0.299 1.00 74.81 101 ASN A N 1
ATOM 826 C CA . ASN A 1 101 ? 13.491 -4.058 -1.148 1.00 74.81 101 ASN A CA 1
ATOM 827 C C . ASN A 1 101 ? 13.997 -3.669 -2.549 1.00 74.81 101 ASN A C 1
ATOM 829 O O . ASN A 1 101 ? 13.243 -3.675 -3.524 1.00 74.81 101 ASN A O 1
ATOM 833 N N . ARG A 1 102 ? 15.285 -3.305 -2.658 1.00 76.56 102 ARG A N 1
ATOM 834 C CA . ARG A 1 102 ? 15.886 -2.665 -3.847 1.00 76.56 102 ARG A CA 1
ATOM 835 C C . ARG A 1 102 ? 15.073 -1.469 -4.372 1.00 76.56 102 ARG A C 1
ATOM 837 O O . ARG A 1 102 ? 15.119 -1.172 -5.564 1.00 76.56 102 ARG A O 1
ATOM 844 N N . ARG A 1 103 ? 14.349 -0.790 -3.471 1.00 73.81 103 ARG A N 1
ATOM 845 C CA . ARG A 1 103 ? 13.546 0.420 -3.725 1.00 73.81 103 ARG A CA 1
ATOM 846 C C . ARG A 1 103 ? 12.486 0.254 -4.818 1.00 73.81 103 ARG A C 1
ATOM 848 O O . ARG A 1 103 ? 12.179 1.199 -5.540 1.00 73.81 103 ARG A O 1
ATOM 855 N N . PHE A 1 104 ? 11.930 -0.949 -4.964 1.00 81.25 104 PHE A N 1
ATOM 856 C CA . PHE A 1 104 ? 10.797 -1.145 -5.859 1.00 81.25 104 PHE A CA 1
ATOM 857 C C . PHE A 1 104 ? 9.497 -0.783 -5.137 1.00 81.25 104 PHE A C 1
ATOM 859 O O . PHE A 1 104 ? 9.072 -1.499 -4.233 1.00 81.25 104 PHE A O 1
ATOM 866 N N . ALA A 1 105 ? 8.845 0.284 -5.591 1.00 85.31 105 ALA A N 1
ATOM 867 C CA . ALA A 1 105 ? 7.478 0.618 -5.221 1.00 85.31 105 ALA A CA 1
ATOM 868 C C . ALA A 1 105 ? 6.705 1.069 -6.470 1.00 85.31 105 ALA A C 1
ATOM 870 O O . ALA A 1 105 ? 7.219 1.857 -7.266 1.00 85.31 105 ALA A O 1
ATOM 871 N N . LYS A 1 106 ? 5.473 0.582 -6.661 1.00 84.56 106 LYS A N 1
ATOM 872 C CA . LYS A 1 106 ? 4.592 0.995 -7.773 1.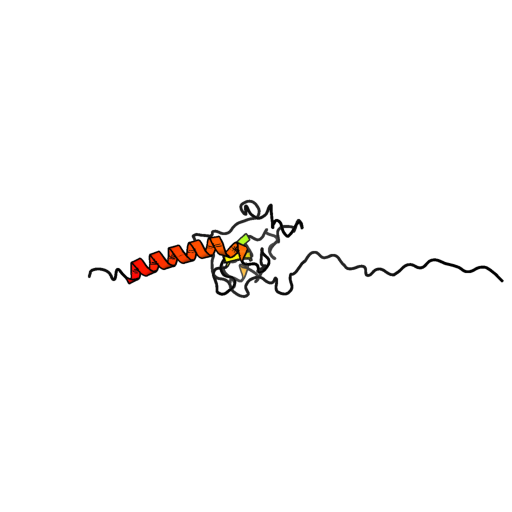00 84.56 106 LYS A CA 1
ATOM 873 C C . LYS A 1 106 ? 3.144 1.039 -7.310 1.00 84.56 106 LYS A C 1
ATOM 875 O O . LYS A 1 106 ? 2.663 0.044 -6.785 1.00 84.56 106 LYS A O 1
ATOM 880 N N . TRP A 1 107 ? 2.421 2.127 -7.553 1.00 84.06 107 TRP A N 1
ATOM 881 C CA . TRP A 1 107 ? 0.986 2.175 -7.248 1.00 84.06 107 TRP A CA 1
ATOM 882 C C . TRP A 1 107 ? 0.200 1.094 -8.010 1.00 84.06 107 TRP A C 1
ATOM 884 O O . TRP A 1 107 ? 0.441 0.858 -9.196 1.00 84.06 107 TRP A O 1
ATOM 894 N N . VAL A 1 108 ? -0.730 0.435 -7.314 1.00 80.25 108 VAL A N 1
ATOM 895 C CA . VAL A 1 108 ? -1.689 -0.528 -7.886 1.00 80.25 108 VAL A CA 1
ATOM 896 C C . VAL A 1 108 ? -2.818 0.225 -8.580 1.00 80.25 108 VAL A C 1
ATOM 898 O O . VAL A 1 108 ? -3.315 -0.198 -9.621 1.00 80.25 108 VAL A O 1
ATOM 901 N N . ASP A 1 109 ? -3.214 1.357 -8.004 1.00 71.50 109 ASP A N 1
ATOM 902 C CA . ASP A 1 109 ? -4.342 2.157 -8.444 1.00 71.50 109 ASP A CA 1
ATOM 903 C C . ASP A 1 109 ? -3.954 3.532 -9.010 1.00 71.50 109 ASP A C 1
ATOM 905 O O . ASP A 1 109 ? -2.990 4.148 -8.542 1.00 71.50 109 ASP A O 1
ATOM 909 N N . PRO A 1 110 ? -4.722 4.063 -9.988 1.00 66.38 110 PRO A N 1
ATOM 910 C CA . PRO A 1 110 ? -4.666 5.483 -10.311 1.00 66.38 110 PRO A CA 1
ATOM 911 C C . PRO A 1 110 ? -4.997 6.322 -9.069 1.00 66.38 110 PRO A C 1
ATOM 913 O O . PRO A 1 110 ? -5.752 5.845 -8.217 1.00 66.38 110 PRO A O 1
ATOM 916 N N . PRO A 1 111 ? -4.509 7.574 -8.991 1.00 64.50 111 PRO A N 1
ATOM 917 C CA . PRO A 1 111 ? -4.833 8.510 -7.917 1.00 64.50 111 PRO A CA 1
ATOM 918 C C . PRO A 1 111 ? -6.321 8.884 -7.991 1.00 64.50 111 PRO A C 1
ATOM 920 O O . PRO A 1 111 ? -6.711 9.913 -8.534 1.00 64.50 111 PRO A O 1
ATOM 923 N N . ASN A 1 112 ? -7.187 7.985 -7.529 1.00 61.34 112 ASN A N 1
ATOM 924 C CA . ASN A 1 112 ? -8.625 8.169 -7.482 1.00 61.34 112 ASN A CA 1
ATOM 925 C C . ASN A 1 112 ? -9.168 7.651 -6.145 1.00 61.34 112 ASN A C 1
ATOM 927 O O . ASN A 1 112 ? -9.016 6.486 -5.777 1.00 61.34 112 ASN A O 1
ATOM 931 N N . HIS A 1 113 ? -9.869 8.563 -5.490 1.00 55.84 113 HIS A N 1
ATOM 932 C CA . HIS A 1 113 ? -10.475 8.600 -4.164 1.00 55.84 113 HIS A CA 1
ATOM 933 C C . HIS A 1 113 ? -11.345 7.399 -3.754 1.00 55.84 113 HIS A C 1
ATOM 935 O O . HIS A 1 113 ? -11.639 7.240 -2.577 1.00 55.84 113 HIS A O 1
ATOM 941 N N . GLN A 1 114 ? -11.765 6.536 -4.683 1.00 57.12 114 GLN A N 1
ATOM 942 C CA . GLN A 1 114 ? -12.695 5.435 -4.379 1.00 57.12 114 GLN A CA 1
ATOM 943 C C . GLN A 1 114 ? -12.108 4.337 -3.473 1.00 57.12 114 GLN A C 1
ATOM 945 O O . GLN A 1 114 ? -12.857 3.551 -2.910 1.00 57.12 114 GLN A O 1
ATOM 950 N N . HIS A 1 115 ? -10.783 4.249 -3.323 1.00 59.34 115 HIS A N 1
ATOM 951 C CA . HIS A 1 115 ? -10.153 3.299 -2.390 1.00 59.34 115 HIS A CA 1
ATOM 952 C C . HIS A 1 115 ? -10.068 3.801 -0.949 1.00 59.34 115 HIS A C 1
ATOM 954 O O . HIS A 1 115 ? -9.705 3.043 -0.054 1.00 59.34 115 HIS A O 1
ATOM 960 N N . ILE A 1 116 ? -10.394 5.073 -0.735 1.00 65.88 116 ILE A N 1
ATOM 961 C CA . ILE A 1 116 ? -10.184 5.760 0.532 1.00 65.88 116 ILE A CA 1
ATOM 962 C C . ILE A 1 116 ? -11.287 5.380 1.540 1.00 65.88 116 ILE A C 1
ATOM 964 O O . ILE A 1 116 ? -11.071 5.499 2.739 1.00 65.88 116 ILE A O 1
ATOM 968 N N . ASP A 1 117 ? -12.430 4.836 1.104 1.00 68.81 117 ASP A N 1
ATOM 969 C CA . ASP A 1 117 ? -13.578 4.543 1.980 1.00 68.81 117 ASP A CA 1
ATOM 970 C C . ASP A 1 117 ? -13.276 3.510 3.085 1.00 68.81 117 ASP A C 1
ATOM 972 O O . ASP A 1 117 ? -13.614 3.740 4.249 1.00 68.81 117 ASP A O 1
ATOM 976 N N . GLU A 1 118 ? -12.598 2.400 2.759 1.00 70.88 118 GLU A N 1
ATOM 977 C CA . GLU A 1 118 ? -12.185 1.386 3.750 1.00 70.88 118 GLU A CA 1
ATOM 978 C C . GLU A 1 118 ? -11.192 1.974 4.763 1.00 70.88 118 GLU A C 1
ATOM 980 O O . GLU A 1 118 ? -11.305 1.751 5.971 1.00 70.88 118 GLU A O 1
ATOM 985 N N . TYR A 1 119 ? -10.248 2.784 4.275 1.00 75.69 119 TYR A N 1
ATOM 986 C CA . TYR A 1 119 ? -9.237 3.428 5.108 1.00 75.69 119 TYR A CA 1
ATOM 987 C C . TYR A 1 119 ? -9.834 4.534 5.988 1.00 75.69 119 TYR A C 1
ATOM 989 O O . TYR A 1 119 ? -9.487 4.646 7.160 1.00 75.69 119 TYR A O 1
ATOM 997 N N . ILE A 1 120 ? -10.807 5.297 5.480 1.00 78.31 120 ILE A N 1
ATOM 998 C CA . ILE A 1 120 ? -11.602 6.252 6.262 1.00 78.31 120 ILE A CA 1
ATOM 999 C C . ILE A 1 120 ? -12.335 5.536 7.393 1.00 78.31 120 ILE A C 1
ATOM 1001 O O . ILE A 1 120 ? -12.389 6.070 8.500 1.00 78.31 120 ILE A O 1
ATOM 1005 N N . GLY A 1 121 ? -12.905 4.356 7.130 1.00 79.31 121 GLY A N 1
ATOM 1006 C CA . GLY A 1 121 ? -13.522 3.522 8.162 1.00 79.31 121 GLY A CA 1
ATOM 1007 C C . GLY A 1 121 ? -12.534 3.205 9.283 1.00 79.31 121 GLY A C 1
ATOM 1008 O O . GLY A 1 121 ? -12.776 3.565 10.434 1.00 79.31 121 GLY A O 1
ATOM 1009 N N . TYR A 1 122 ? -11.373 2.652 8.923 1.00 81.75 122 TYR A N 1
ATOM 1010 C CA . TYR A 1 122 ? -10.294 2.373 9.874 1.00 81.75 122 TYR A CA 1
ATOM 1011 C C . TYR A 1 122 ? -9.868 3.616 10.673 1.00 81.75 122 TYR A C 1
ATOM 1013 O O . TYR A 1 122 ? -9.773 3.560 11.899 1.00 81.75 122 TYR A O 1
ATOM 1021 N N . LEU A 1 123 ? -9.650 4.755 10.009 1.00 83.38 123 LEU A N 1
ATOM 1022 C CA . LEU A 1 123 ? -9.242 5.991 10.678 1.00 83.38 123 LEU A CA 1
ATOM 1023 C C . LEU A 1 123 ? -10.309 6.496 11.655 1.00 83.38 123 LEU A C 1
ATOM 1025 O O . LEU A 1 123 ? -9.963 6.938 12.749 1.00 83.38 123 LEU A O 1
ATOM 1029 N N . LYS A 1 124 ? -11.596 6.410 11.303 1.00 85.38 124 LYS A N 1
ATOM 1030 C CA . LYS A 1 124 ? -12.701 6.786 12.200 1.00 85.38 124 LYS A CA 1
ATOM 1031 C C . LYS A 1 124 ? -12.722 5.917 13.454 1.00 85.38 124 LYS A C 1
ATOM 1033 O O . LYS A 1 124 ? -12.796 6.459 14.558 1.00 85.38 124 LYS A O 1
ATOM 1038 N N . ASP A 1 125 ? -12.601 4.604 13.289 1.00 86.81 125 ASP A N 1
ATOM 1039 C CA . ASP A 1 125 ? -12.574 3.662 14.410 1.00 86.81 125 ASP A CA 1
ATOM 1040 C C . ASP A 1 125 ? -11.355 3.911 15.305 1.00 86.81 125 ASP A C 1
ATOM 1042 O O . ASP A 1 125 ? -11.471 3.974 16.533 1.00 86.81 125 ASP A O 1
ATOM 1046 N N . ARG A 1 126 ? -10.190 4.155 14.692 1.00 86.75 126 ARG A N 1
ATOM 1047 C CA . ARG A 1 126 ? -8.948 4.454 15.405 1.00 86.75 126 ARG A CA 1
ATOM 1048 C C . ARG A 1 126 ? -9.016 5.774 16.170 1.00 86.75 126 ARG A C 1
ATOM 1050 O O . ARG A 1 126 ? -8.565 5.832 17.312 1.00 86.75 126 ARG A O 1
ATOM 1057 N N . ILE A 1 127 ? -9.592 6.822 15.580 1.00 90.19 127 ILE A N 1
ATOM 1058 C CA . ILE A 1 127 ? -9.818 8.107 16.259 1.00 90.19 127 ILE A CA 1
ATOM 1059 C C . ILE A 1 127 ? -10.730 7.900 17.466 1.00 90.19 127 ILE A C 1
ATOM 1061 O O . ILE A 1 127 ? -10.390 8.344 1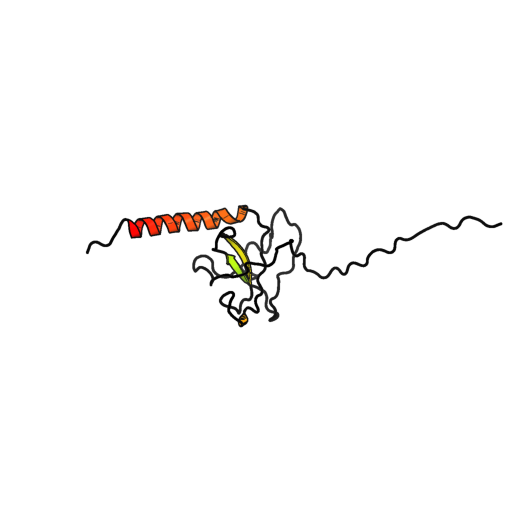8.559 1.00 90.19 127 ILE A O 1
ATOM 1065 N N . HIS A 1 128 ? -11.842 7.182 17.304 1.00 88.00 128 HIS A N 1
ATOM 1066 C CA . HIS A 1 128 ? -12.766 6.916 18.404 1.00 88.00 128 HIS A CA 1
ATOM 1067 C C . HIS A 1 128 ? -12.095 6.141 19.554 1.00 88.00 128 HIS A C 1
ATOM 1069 O O . HIS A 1 128 ? -12.253 6.494 20.725 1.00 88.00 128 HIS A O 1
ATOM 1075 N N . GLU A 1 129 ? -11.283 5.129 19.235 1.00 88.50 129 GLU A N 1
ATOM 1076 C CA . GLU A 1 129 ? -10.490 4.380 20.216 1.00 88.50 129 GLU A CA 1
ATOM 1077 C C . GLU A 1 129 ? -9.507 5.288 20.977 1.00 88.50 129 GLU A C 1
ATOM 1079 O O . GLU A 1 129 ? -9.426 5.245 22.210 1.00 88.50 129 GLU A O 1
ATOM 1084 N N . LEU A 1 130 ? -8.759 6.122 20.251 1.00 88.44 130 LEU A N 1
ATOM 1085 C CA . LEU A 1 130 ? -7.774 7.036 20.828 1.00 88.44 130 LEU A CA 1
ATOM 1086 C C . LEU A 1 130 ? -8.434 8.120 21.683 1.00 88.44 130 LEU A C 1
ATOM 1088 O O . LEU A 1 130 ? -7.962 8.398 22.785 1.00 88.44 130 LEU A O 1
ATOM 1092 N N . GLU A 1 131 ? -9.553 8.687 21.234 1.00 87.06 131 GLU A N 1
ATOM 1093 C CA . GLU A 1 131 ? -10.342 9.622 22.032 1.00 87.06 131 GLU A CA 1
ATOM 1094 C C . GLU A 1 131 ? -10.827 8.983 23.332 1.00 87.06 131 GLU A C 1
ATOM 1096 O O . GLU A 1 131 ? -10.750 9.616 24.385 1.00 87.06 131 GLU A O 1
ATOM 1101 N N . GLY A 1 132 ? -11.287 7.728 23.286 1.00 84.31 132 GLY A N 1
ATOM 1102 C CA . GLY A 1 132 ? -11.669 6.973 24.477 1.00 84.31 132 GLY A CA 1
ATOM 1103 C C . GLY A 1 132 ? -10.507 6.811 25.459 1.00 84.31 132 GLY A C 1
ATOM 1104 O O . GLY A 1 132 ? -10.684 7.014 26.661 1.00 84.31 132 GLY A O 1
ATOM 1105 N N . LYS A 1 133 ? -9.301 6.521 24.955 1.00 84.50 133 LYS A N 1
ATOM 1106 C CA . LYS A 1 133 ? -8.076 6.399 25.766 1.00 84.50 133 LYS A CA 1
ATOM 1107 C C . LYS A 1 133 ? -7.639 7.726 26.391 1.00 84.50 133 LYS A C 1
ATOM 1109 O O . LYS A 1 133 ? -7.225 7.736 27.545 1.00 84.50 133 LYS A O 1
ATOM 1114 N N . VAL A 1 134 ? -7.758 8.843 25.671 1.00 84.12 134 VAL A N 1
ATOM 1115 C CA . VAL A 1 134 ? -7.403 10.181 26.184 1.00 84.12 134 VAL A CA 1
ATOM 1116 C C . VAL A 1 134 ? -8.440 10.697 27.186 1.00 84.12 134 VAL A C 1
ATOM 1118 O O . VAL A 1 134 ? -8.069 11.239 28.224 1.00 84.12 134 VAL A O 1
ATOM 1121 N N . LYS A 1 135 ? -9.738 10.508 26.907 1.00 77.25 135 LYS A N 1
ATOM 1122 C CA . LYS A 1 135 ? -10.853 10.913 27.789 1.00 77.25 135 LYS A CA 1
ATOM 1123 C C . LYS A 1 135 ? -10.960 10.053 29.048 1.00 77.25 135 LYS A C 1
ATOM 1125 O O . LYS A 1 135 ? -11.588 10.473 30.017 1.00 77.25 135 LYS A O 1
ATOM 1130 N N . SER A 1 136 ? -10.326 8.885 29.045 1.00 65.12 136 SER A N 1
ATOM 1131 C CA . SER A 1 136 ? -10.167 8.018 30.209 1.00 65.12 136 SER A CA 1
ATOM 1132 C C . SER A 1 136 ? -8.727 8.104 30.729 1.00 65.12 136 SER A C 1
ATOM 1134 O O . SER A 1 136 ? -8.020 7.092 30.687 1.00 65.12 136 SER A O 1
ATOM 1136 N N . PRO A 1 137 ? -8.237 9.269 31.208 1.00 55.66 137 PRO A N 1
ATOM 1137 C CA . PRO A 1 137 ? -6.954 9.276 31.887 1.00 55.66 137 PRO A CA 1
ATOM 1138 C C . PRO A 1 137 ? -7.129 8.349 33.088 1.00 55.66 137 PRO A C 1
ATOM 1140 O O . PRO A 1 137 ? -8.094 8.485 33.844 1.00 55.66 137 PRO A O 1
ATOM 1143 N N . GLY A 1 138 ? -6.280 7.325 33.174 1.00 58.50 138 GLY A N 1
ATOM 1144 C CA . GLY A 1 138 ? -6.429 6.260 34.155 1.00 58.50 138 GLY A CA 1
ATOM 1145 C C . GLY A 1 138 ? -6.766 6.830 35.528 1.00 58.50 138 GLY A C 1
ATOM 1146 O O . GLY A 1 138 ? -6.090 7.746 35.998 1.00 58.50 138 GLY A O 1
ATOM 1147 N N . ARG A 1 139 ? -7.814 6.283 36.157 1.00 55.84 139 ARG A N 1
ATOM 1148 C CA . ARG A 1 139 ? -7.996 6.398 37.603 1.00 55.84 139 ARG A CA 1
ATOM 1149 C C . ARG A 1 139 ? -6.699 5.887 38.237 1.00 55.84 139 ARG A C 1
ATOM 1151 O O . ARG A 1 139 ? -6.471 4.679 38.265 1.00 55.84 139 ARG A O 1
ATOM 1158 N N . ARG A 1 140 ? -5.826 6.805 38.633 1.00 50.53 140 ARG A N 1
ATOM 1159 C CA . ARG A 1 140 ? -4.791 6.585 39.637 1.00 50.53 140 ARG A CA 1
ATOM 1160 C C . ARG A 1 140 ? -5.270 7.233 40.919 1.00 50.53 140 ARG A C 1
ATOM 1162 O O . ARG A 1 140 ? -5.875 8.323 40.812 1.00 50.53 140 ARG A O 1
#

Radius of gyration: 22.97 Å; chains: 1; bounding box: 33×28×112 Å

Sequence (140 aa):
MAAPSGRGRGRGRRGNPSHHFVWEGSFGPEEYEPPLEQFPLEGIHTFVGARRLRPYDDRREEWPKCAHGEHCVVQVFDSWIDGGRRFYRCPNGYDYYDMGNRRFAKWVDPPNHQHIDEYIGYLKDRIHELEGKVKSPGRR

pLDDT: mean 70.24, std 18.25, range [33.12, 90.62]

Secondary structure (DSSP, 8-state):
-PPP--------------S----TT-B--SS-PPPPTTS--B-TTT-TTGGGS-TT----PPPPB-TTSSBPEEEE--SGGGTT-EEEE-TT-SSSS-GGGTT-EEESS-S-GGGHHHHHHHHHHHHHHHHHHHHS----

InterPro domains:
  IPR010666 Zinc finger, GRF-type [PS51999] (66-111)

Foldseek 3Di:
DDDDDDDDDDPDDPDDPPADPQDVPQQADQWAAFADPVWDKAFCVRPPCLVPLDPVDPDNRDQDAAPVRHGWIKGQGCDDPSHQWIKTWHPQARICPRVRGVNGIGTSDDPDCPSCVVVVVVVVVVVVVVCVPVVCPDPD

Organism: NCBI:txid547442